Protein AF-A0A7X9E3B0-F1 (afdb_monomer)

pLDDT: mean 94.87, std 3.73, range [75.12, 98.38]

Mean predicted aligned error: 2.47 Å

Radius of gyration: 11.74 Å; Cα contacts (8 Å, |Δi|>4): 76; chains: 1; bounding box: 24×18×33 Å

Secondary structure (DSSP, 8-state):
----HHHHHHHHHH-TTS--EEES---SHHHHHHHHHTT--EEE--HHHHTTSS-HHHHHHHH-

Structure (mmCIF, N/CA/C/O backbone):
data_AF-A0A7X9E3B0-F1
#
_entry.id   AF-A0A7X9E3B0-F1
#
loop_
_atom_site.group_PDB
_atom_site.id
_atom_site.type_symbol
_atom_site.label_atom_id
_atom_site.label_alt_id
_atom_site.label_comp_id
_atom_site.label_asym_id
_atom_site.label_entity_id
_atom_site.label_seq_id
_atom_site.pdbx_PDB_ins_code
_atom_site.Cartn_x
_atom_site.Cartn_y
_atom_site.Cartn_z
_atom_site.occupancy
_atom_site.B_iso_or_equiv
_atom_site.auth_seq_id
_atom_site.auth_comp_id
_atom_site.auth_asym_id
_atom_site.auth_atom_id
_atom_site.pdbx_PDB_model_num
ATOM 1 N N . PHE A 1 1 ? 5.402 -0.204 9.846 1.00 75.12 1 PHE A N 1
ATOM 2 C CA . PHE A 1 1 ? 5.216 -1.339 8.917 1.00 75.12 1 PHE A CA 1
ATOM 3 C C . PHE A 1 1 ? 4.573 -0.794 7.657 1.00 75.12 1 PHE A C 1
ATOM 5 O O . PHE A 1 1 ? 3.828 0.167 7.787 1.00 75.12 1 PHE A O 1
ATOM 12 N N . GLY A 1 2 ? 4.900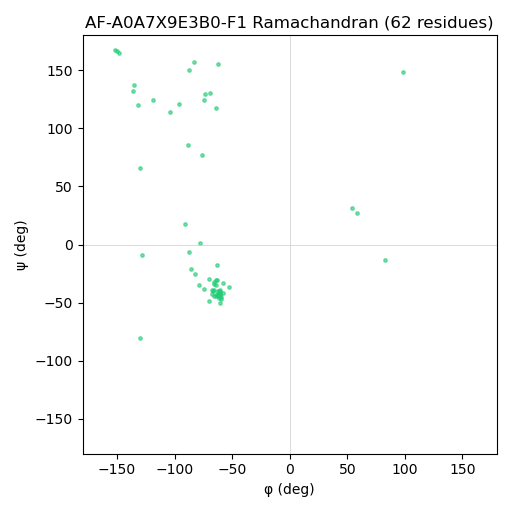 -1.355 6.497 1.00 89.31 2 GLY A N 1
ATOM 13 C CA . GLY A 1 2 ? 4.381 -0.935 5.197 1.00 89.31 2 GLY A CA 1
ATOM 14 C C . GLY A 1 2 ? 4.359 -2.129 4.234 1.00 89.31 2 GLY A C 1
ATOM 15 O O . GLY A 1 2 ? 4.936 -3.175 4.558 1.00 89.31 2 GLY A O 1
ATOM 16 N N . PRO A 1 3 ? 3.689 -2.011 3.079 1.00 95.69 3 PRO A N 1
ATOM 17 C CA . PRO A 1 3 ? 3.711 -3.033 2.041 1.00 95.69 3 PRO A CA 1
ATOM 18 C C . PRO A 1 3 ? 5.130 -3.240 1.490 1.00 95.69 3 PRO A C 1
ATOM 20 O O . PRO A 1 3 ? 5.954 -2.324 1.507 1.00 95.69 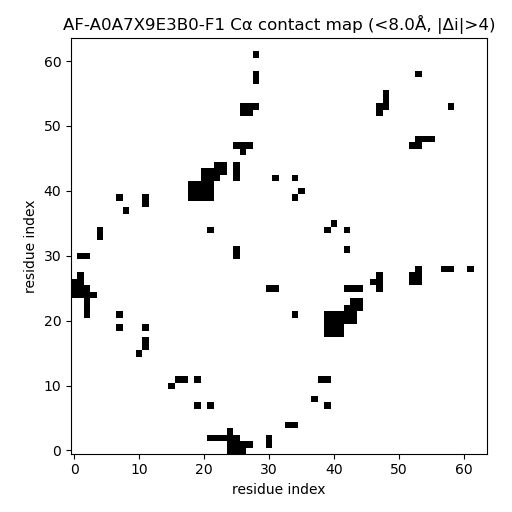3 PRO A O 1
ATOM 23 N N . ASN A 1 4 ? 5.407 -4.425 0.940 1.00 96.31 4 ASN A N 1
ATOM 24 C CA . ASN A 1 4 ? 6.653 -4.683 0.214 1.00 96.31 4 ASN A CA 1
ATOM 25 C C . ASN A 1 4 ? 6.600 -4.039 -1.183 1.00 96.31 4 ASN A C 1
ATOM 27 O O . ASN A 1 4 ? 6.332 -4.702 -2.183 1.00 96.31 4 ASN A O 1
ATOM 31 N N . LEU A 1 5 ? 6.797 -2.721 -1.229 1.00 96.25 5 LEU A N 1
ATOM 32 C CA . LEU A 1 5 ? 6.622 -1.928 -2.443 1.00 96.25 5 LEU A CA 1
ATOM 33 C C . LEU A 1 5 ? 7.593 -2.338 -3.558 1.00 96.25 5 LEU A C 1
ATOM 35 O O . LEU A 1 5 ? 7.176 -2.423 -4.707 1.00 96.25 5 LEU A O 1
ATOM 39 N N . GLU A 1 6 ? 8.851 -2.639 -3.224 1.00 96.94 6 GLU A N 1
ATOM 40 C CA . GLU A 1 6 ? 9.855 -3.056 -4.214 1.00 96.94 6 GLU A CA 1
ATOM 41 C C . GLU A 1 6 ? 9.435 -4.346 -4.929 1.00 96.94 6 GLU A C 1
ATOM 43 O O . GLU A 1 6 ? 9.538 -4.437 -6.150 1.00 96.94 6 GLU A O 1
ATOM 48 N N . LEU A 1 7 ? 8.900 -5.321 -4.187 1.00 97.12 7 LEU A N 1
ATOM 49 C CA . LEU A 1 7 ? 8.386 -6.556 -4.777 1.00 97.12 7 LEU A CA 1
ATOM 50 C C . LEU A 1 7 ? 7.256 -6.274 -5.771 1.00 97.12 7 LEU A C 1
ATOM 52 O O . LEU A 1 7 ? 7.263 -6.809 -6.876 1.00 97.12 7 LEU A O 1
ATOM 56 N N . TYR A 1 8 ? 6.293 -5.434 -5.390 1.00 97.44 8 TYR A N 1
ATOM 57 C CA . TYR A 1 8 ? 5.164 -5.121 -6.263 1.00 97.44 8 TYR A CA 1
ATOM 58 C C . TYR A 1 8 ? 5.595 -4.367 -7.521 1.00 97.44 8 TYR A C 1
ATOM 60 O O . TYR A 1 8 ? 5.103 -4.681 -8.601 1.00 97.44 8 TYR A O 1
ATOM 68 N N . ILE A 1 9 ? 6.543 -3.434 -7.400 1.00 97.25 9 ILE A N 1
ATOM 69 C CA . ILE A 1 9 ? 7.111 -2.715 -8.548 1.00 97.25 9 ILE A CA 1
ATOM 70 C C . ILE A 1 9 ? 7.768 -3.700 -9.516 1.00 97.25 9 ILE A C 1
ATOM 72 O O . ILE A 1 9 ? 7.417 -3.703 -10.691 1.00 97.25 9 ILE A O 1
ATOM 76 N N . ARG A 1 10 ? 8.631 -4.598 -9.024 1.00 98.38 10 ARG A N 1
ATOM 77 C CA . ARG A 1 10 ? 9.292 -5.609 -9.866 1.00 98.38 10 ARG A CA 1
ATOM 78 C C . ARG A 1 10 ? 8.296 -6.504 -10.604 1.00 98.38 10 ARG A C 1
ATOM 80 O O . ARG A 1 10 ? 8.479 -6.786 -11.782 1.00 98.38 10 ARG A O 1
ATOM 87 N N . ILE A 1 11 ? 7.221 -6.925 -9.933 1.00 97.56 11 ILE A N 1
ATOM 88 C CA . ILE A 1 11 ? 6.168 -7.731 -10.570 1.00 97.56 11 ILE A CA 1
ATOM 89 C C . ILE A 1 11 ? 5.479 -6.935 -11.688 1.00 97.56 11 ILE A C 1
ATOM 91 O O . ILE A 1 11 ? 5.229 -7.486 -12.755 1.00 97.56 11 ILE A O 1
ATOM 95 N N . MET A 1 12 ? 5.183 -5.652 -11.470 1.00 97.62 12 MET A N 1
ATOM 96 C CA . MET A 1 12 ? 4.561 -4.804 -12.495 1.00 97.62 12 MET A CA 1
ATOM 97 C C . MET A 1 12 ? 5.504 -4.476 -13.658 1.00 97.62 12 MET A C 1
ATOM 99 O O . MET A 1 12 ? 5.033 -4.289 -14.777 1.00 97.62 12 MET A O 1
ATOM 103 N N . GLU A 1 13 ? 6.815 -4.415 -13.420 1.00 97.38 13 GLU A N 1
ATOM 104 C CA . GLU A 1 13 ? 7.822 -4.284 -14.479 1.00 97.38 13 GLU A CA 1
ATOM 105 C C . GLU A 1 13 ? 7.870 -5.537 -15.367 1.00 97.38 13 GLU A C 1
ATOM 107 O O . GLU A 1 13 ? 7.975 -5.419 -16.587 1.00 97.38 13 GLU A O 1
ATOM 112 N N . GLU A 1 14 ? 7.752 -6.729 -14.774 1.00 98.38 14 GLU A N 1
ATOM 113 C CA . GLU A 1 14 ? 7.776 -8.006 -15.499 1.00 98.38 14 GLU A CA 1
ATOM 114 C C . GLU A 1 14 ? 6.434 -8.324 -16.187 1.00 98.38 14 GLU A C 1
ATOM 116 O O . GLU A 1 14 ? 6.405 -8.874 -17.289 1.00 98.38 14 GLU A O 1
ATOM 121 N N . TYR A 1 15 ? 5.315 -7.936 -15.570 1.00 97.75 15 TYR A N 1
ATOM 122 C CA . TYR A 1 15 ? 3.960 -8.254 -16.024 1.00 97.75 15 TYR A CA 1
ATOM 123 C C . TYR A 1 15 ? 3.063 -7.002 -16.081 1.00 97.75 15 TYR A C 1
ATOM 125 O O . TYR A 1 15 ? 2.067 -6.921 -15.361 1.00 97.75 15 TYR A O 1
ATOM 133 N N . PRO A 1 16 ? 3.341 -6.020 -16.955 1.00 96.44 16 PRO A N 1
ATOM 134 C CA . PRO A 1 16 ? 2.659 -4.720 -16.939 1.00 96.44 16 PRO A CA 1
ATOM 135 C C . PRO A 1 16 ? 1.150 -4.779 -17.224 1.00 96.44 16 PRO A C 1
ATOM 137 O O . PRO A 1 16 ? 0.429 -3.829 -16.928 1.00 96.44 16 PRO A O 1
ATOM 140 N N . GLN A 1 17 ? 0.659 -5.877 -17.803 1.00 97.00 17 GLN A N 1
ATOM 141 C CA . GLN A 1 17 ? -0.751 -6.079 -18.140 1.00 97.00 17 GLN A CA 1
ATOM 142 C C . GLN A 1 17 ? -1.613 -6.672 -17.012 1.00 97.00 17 GLN A C 1
ATOM 144 O O . GLN A 1 17 ? -2.822 -6.815 -17.203 1.00 97.00 17 GLN A O 1
ATOM 149 N N . ILE A 1 18 ? -1.036 -7.077 -15.874 1.00 97.19 18 ILE A N 1
ATOM 150 C CA . ILE A 1 18 ? -1.818 -7.717 -14.805 1.00 97.19 18 ILE A CA 1
ATOM 151 C C . ILE A 1 18 ? -2.419 -6.690 -13.846 1.00 97.19 18 ILE A C 1
ATOM 153 O O . ILE A 1 18 ? -1.831 -5.653 -13.551 1.00 97.19 18 ILE A O 1
ATOM 157 N N . ASN A 1 19 ? -3.564 -7.041 -13.268 1.00 97.94 19 ASN A N 1
ATOM 158 C CA . ASN A 1 19 ? -4.148 -6.305 -12.153 1.00 97.94 19 ASN A CA 1
ATOM 159 C C . ASN A 1 19 ? -3.605 -6.861 -10.833 1.00 97.94 19 ASN A C 1
ATOM 161 O O . ASN A 1 19 ? -4.202 -7.754 -10.228 1.00 97.94 19 ASN A O 1
ATOM 165 N N . LEU A 1 20 ? -2.446 -6.357 -10.402 1.00 97.88 20 LEU A N 1
ATOM 166 C CA . LEU A 1 20 ? -1.803 -6.819 -9.174 1.00 97.88 20 LEU A CA 1
ATOM 167 C C . LEU A 1 20 ? -2.529 -6.299 -7.926 1.00 97.88 20 LEU A C 1
ATOM 169 O O . LEU A 1 20 ? -2.758 -5.099 -7.775 1.00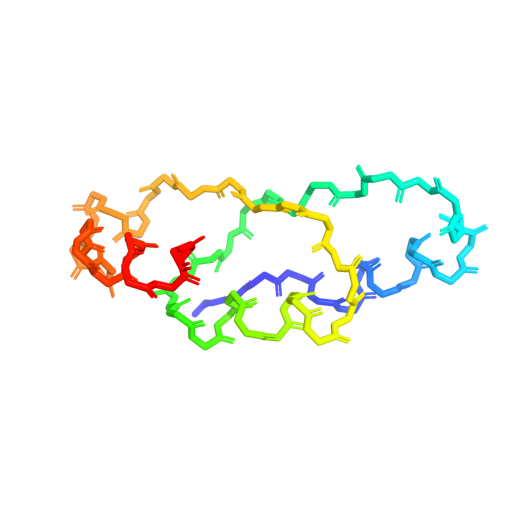 97.88 20 LEU A O 1
ATOM 173 N N . ILE A 1 21 ? -2.844 -7.208 -7.002 1.00 97.75 21 ILE A N 1
ATOM 174 C CA . ILE A 1 21 ? -3.443 -6.885 -5.705 1.00 97.75 21 ILE A CA 1
ATOM 175 C C . ILE A 1 21 ? -2.360 -6.986 -4.628 1.00 97.75 21 ILE A C 1
ATOM 177 O O . ILE A 1 21 ? -1.867 -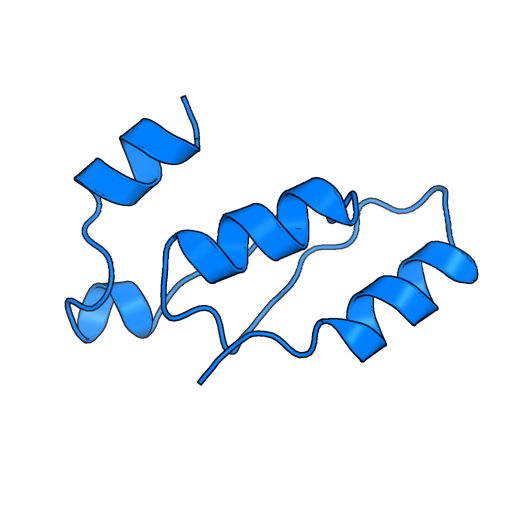8.076 -4.337 1.00 97.75 21 ILE A O 1
ATOM 181 N N . ALA A 1 22 ? -2.003 -5.863 -4.006 1.00 96.81 22 ALA A N 1
ATOM 182 C CA . ALA A 1 22 ? -1.127 -5.858 -2.843 1.00 96.81 22 ALA A CA 1
ATOM 183 C C . ALA A 1 22 ? -1.846 -6.462 -1.632 1.00 96.81 22 ALA A C 1
ATOM 185 O O . ALA A 1 22 ? -2.956 -6.063 -1.276 1.00 96.81 22 ALA A O 1
ATOM 186 N N . SER A 1 23 ? -1.196 -7.399 -0.949 1.00 93.38 23 SER A N 1
ATOM 187 C CA . SER A 1 23 ? -1.739 -8.021 0.255 1.00 93.38 23 SER A CA 1
ATOM 188 C C . SER A 1 23 ? -0.689 -8.026 1.355 1.00 93.38 23 SER A C 1
ATOM 190 O O . SER A 1 23 ? 0.389 -8.597 1.207 1.00 93.38 23 SER A O 1
ATOM 192 N N . GLY A 1 24 ? -1.011 -7.376 2.472 1.00 90.69 24 GLY A N 1
ATOM 193 C CA . GLY A 1 24 ? -0.161 -7.350 3.657 1.00 90.69 24 GLY A CA 1
ATOM 194 C C . GLY A 1 24 ? 0.700 -6.095 3.797 1.00 90.69 24 GLY A C 1
ATOM 195 O O . GLY A 1 24 ? 1.127 -5.462 2.833 1.00 90.69 24 GLY A O 1
ATOM 196 N N . GLY A 1 25 ? 0.938 -5.725 5.054 1.00 92.00 25 GLY A N 1
ATOM 197 C CA . GLY A 1 25 ? 1.812 -4.613 5.428 1.00 92.00 25 GLY A CA 1
ATOM 198 C C . GLY A 1 25 ? 1.180 -3.220 5.374 1.00 92.00 25 GLY A C 1
ATOM 199 O O . GLY A 1 25 ? 1.763 -2.313 5.955 1.00 92.00 25 GLY A O 1
ATOM 200 N N . ILE A 1 26 ? 0.001 -3.039 4.763 1.00 95.50 26 ILE A N 1
ATOM 201 C CA . ILE A 1 26 ? -0.689 -1.736 4.712 1.00 95.50 26 ILE A CA 1
ATOM 202 C C . ILE A 1 26 ? -1.075 -1.295 6.125 1.00 95.50 26 ILE A C 1
ATOM 204 O O . ILE A 1 26 ? -1.841 -1.983 6.804 1.00 95.50 26 ILE A O 1
ATOM 208 N N . GLY A 1 27 ? -0.525 -0.163 6.566 1.00 95.44 27 GLY A N 1
ATOM 209 C CA . GLY A 1 27 ? -0.722 0.383 7.906 1.00 95.44 27 GLY A CA 1
ATOM 210 C C . GLY A 1 27 ? -1.164 1.843 7.935 1.00 95.44 27 GLY A C 1
ATOM 211 O O . GLY A 1 27 ? -1.517 2.320 9.008 1.00 95.44 27 GLY A O 1
ATOM 212 N N . SER A 1 28 ? -1.148 2.534 6.796 1.00 95.56 28 SER A N 1
ATOM 213 C CA . SER A 1 28 ? -1.522 3.942 6.666 1.00 95.56 28 SER A CA 1
ATOM 214 C C . SER A 1 28 ? -2.139 4.255 5.296 1.00 95.56 28 SER A C 1
ATOM 216 O O . SER A 1 28 ? -1.969 3.500 4.338 1.00 95.56 28 SER A O 1
ATOM 218 N N . ILE A 1 29 ? -2.799 5.411 5.173 1.00 95.81 29 ILE A N 1
ATOM 219 C CA . ILE A 1 29 ? -3.242 5.947 3.873 1.00 95.81 29 ILE A CA 1
ATOM 220 C C . ILE A 1 29 ? -2.051 6.270 2.954 1.00 95.81 29 ILE A C 1
ATOM 222 O O . ILE A 1 29 ? -2.155 6.152 1.735 1.00 95.81 29 ILE A O 1
ATOM 226 N N . ASP A 1 30 ? -0.895 6.638 3.513 1.00 96.12 30 ASP A N 1
ATOM 227 C CA . ASP A 1 30 ? 0.319 6.902 2.730 1.00 96.12 30 ASP A CA 1
ATOM 228 C C . ASP A 1 30 ? 0.828 5.647 2.000 1.00 96.12 30 ASP A C 1
ATOM 230 O O . ASP A 1 30 ? 1.266 5.723 0.851 1.00 96.12 30 ASP A O 1
ATOM 234 N N . ASP A 1 31 ? 0.681 4.469 2.614 1.00 96.31 31 ASP A N 1
ATOM 235 C CA . ASP A 1 31 ? 0.978 3.196 1.952 1.00 96.31 31 ASP A CA 1
ATOM 236 C C . ASP A 1 31 ? 0.093 2.987 0.713 1.00 96.31 31 ASP A C 1
ATOM 238 O O . ASP A 1 31 ? 0.583 2.563 -0.333 1.00 96.31 31 ASP A O 1
ATOM 242 N N . LEU A 1 32 ? -1.197 3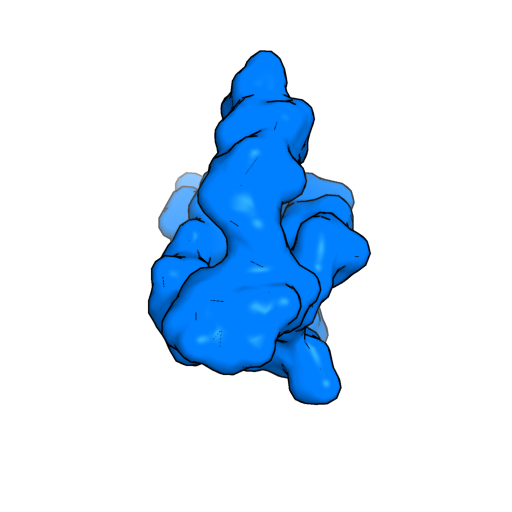.332 0.797 1.00 95.75 32 LEU A N 1
ATOM 243 C CA . LEU A 1 32 ? -2.131 3.235 -0.330 1.00 95.75 32 LEU A CA 1
ATOM 244 C C . LEU A 1 32 ? -1.787 4.224 -1.446 1.00 95.75 32 LEU A C 1
ATOM 246 O O . LEU A 1 32 ? -1.826 3.860 -2.621 1.00 95.75 32 LEU A O 1
ATOM 250 N N . LYS A 1 33 ? -1.372 5.447 -1.094 1.00 96.19 33 LYS A N 1
ATOM 251 C CA . LYS A 1 33 ? -0.874 6.432 -2.067 1.00 96.19 33 LYS A CA 1
ATOM 252 C C . LYS A 1 33 ? 0.353 5.909 -2.811 1.00 96.19 33 LYS A C 1
ATOM 254 O O . LYS A 1 33 ? 0.404 5.998 -4.034 1.00 96.19 33 LYS A O 1
ATOM 259 N N . LYS A 1 34 ? 1.315 5.312 -2.100 1.00 96.88 34 LYS A N 1
ATOM 260 C CA . LYS A 1 34 ? 2.506 4.697 -2.710 1.00 96.88 34 LYS A CA 1
ATOM 261 C C . LYS A 1 34 ? 2.142 3.564 -3.665 1.00 96.88 34 LYS A C 1
ATOM 263 O O . LYS A 1 34 ? 2.697 3.501 -4.758 1.00 96.88 34 LYS A O 1
ATOM 268 N N . LEU A 1 35 ? 1.205 2.696 -3.286 1.00 96.94 35 LEU A N 1
ATOM 269 C CA . LEU A 1 35 ? 0.708 1.629 -4.161 1.00 96.94 35 LEU A CA 1
ATOM 270 C C . LEU A 1 35 ? 0.028 2.203 -5.417 1.00 96.94 35 LEU A C 1
ATOM 272 O O . LEU A 1 35 ? 0.332 1.768 -6.526 1.00 96.94 35 LEU A O 1
ATOM 276 N N . SER A 1 36 ? -0.810 3.231 -5.258 1.00 95.38 36 SER A N 1
ATOM 277 C CA . SER A 1 36 ? -1.504 3.901 -6.366 1.00 95.38 36 SER A CA 1
ATOM 278 C C . SER A 1 36 ? -0.537 4.550 -7.366 1.00 95.38 36 SER A C 1
ATOM 280 O O . SER A 1 36 ? -0.648 4.318 -8.570 1.00 95.38 36 SER A O 1
ATOM 282 N N . VAL A 1 37 ? 0.473 5.285 -6.881 1.00 96.50 37 VAL A N 1
ATOM 283 C CA . VAL A 1 37 ? 1.518 5.901 -7.727 1.00 96.50 37 VAL A CA 1
ATOM 284 C C . VAL A 1 37 ? 2.270 4.852 -8.554 1.00 96.50 37 VAL A C 1
ATOM 286 O O . VAL A 1 37 ? 2.642 5.120 -9.695 1.00 96.50 37 VAL A O 1
ATOM 289 N N . ASN A 1 38 ? 2.445 3.643 -8.015 1.00 96.38 38 ASN A N 1
ATOM 290 C CA . ASN A 1 38 ? 3.112 2.527 -8.689 1.00 96.38 38 ASN A CA 1
ATOM 291 C C . ASN A 1 38 ? 2.152 1.631 -9.491 1.00 96.38 38 ASN A C 1
ATOM 293 O O . ASN A 1 38 ? 2.513 0.513 -9.846 1.00 96.38 38 ASN A O 1
ATOM 297 N N . ARG A 1 39 ? 0.940 2.118 -9.799 1.00 95.25 39 ARG A N 1
ATOM 298 C CA . ARG A 1 39 ? -0.063 1.425 -10.629 1.00 95.25 39 ARG A CA 1
ATOM 299 C C . ARG A 1 39 ? -0.476 0.052 -10.091 1.00 95.25 39 ARG A C 1
ATOM 301 O O . ARG A 1 39 ? -0.896 -0.813 -10.857 1.00 95.25 39 ARG A O 1
ATOM 308 N N . ILE A 1 40 ? -0.386 -0.150 -8.777 1.00 97.62 40 ILE A N 1
ATOM 309 C CA . ILE A 1 40 ? -0.910 -1.358 -8.141 1.00 97.62 40 ILE A CA 1
ATOM 310 C C . ILE A 1 40 ? -2.432 -1.250 -8.099 1.00 97.62 40 ILE A C 1
ATOM 312 O O . ILE A 1 40 ? -2.974 -0.274 -7.584 1.00 97.62 40 ILE A O 1
ATOM 316 N N . TYR A 1 41 ? -3.109 -2.250 -8.659 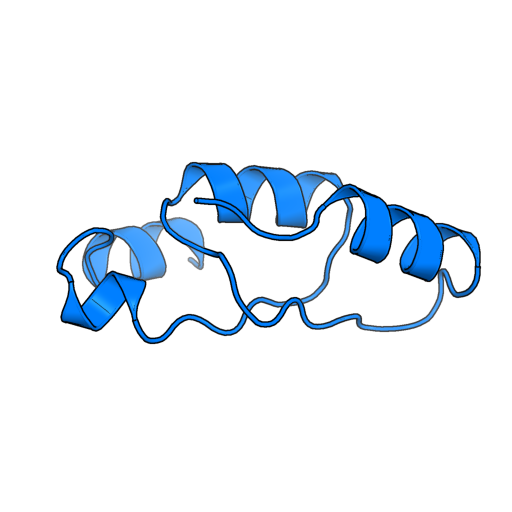1.00 96.94 41 TYR A N 1
ATOM 317 C CA . TYR A 1 41 ? -4.538 -2.191 -8.956 1.00 96.94 41 TYR A CA 1
ATOM 318 C C . TYR A 1 41 ? -5.410 -2.108 -7.700 1.00 96.94 41 TYR A C 1
ATOM 320 O O . TYR A 1 41 ? -6.352 -1.321 -7.647 1.00 96.94 41 TYR A O 1
ATOM 328 N N . ALA A 1 42 ? -5.111 -2.919 -6.684 1.00 96.56 42 ALA A N 1
ATOM 329 C CA . ALA A 1 42 ? -5.881 -2.941 -5.445 1.00 96.56 42 ALA A CA 1
ATOM 330 C C . ALA A 1 42 ? -5.020 -3.328 -4.240 1.00 96.56 42 ALA A C 1
ATOM 332 O O . ALA A 1 42 ? -3.907 -3.835 -4.387 1.00 96.56 42 ALA A O 1
ATOM 333 N N . ALA A 1 43 ? -5.553 -3.114 -3.037 1.00 96.06 43 ALA A N 1
ATOM 334 C CA . ALA A 1 43 ? -4.906 -3.476 -1.784 1.00 96.06 43 ALA A CA 1
ATOM 335 C C . ALA A 1 43 ? -5.898 -4.144 -0.823 1.00 96.06 43 ALA A C 1
ATOM 337 O O . ALA A 1 43 ? -7.022 -3.672 -0.657 1.00 96.06 43 ALA A O 1
ATOM 338 N N . VAL A 1 44 ? -5.476 -5.221 -0.158 1.00 95.06 44 VAL A N 1
ATOM 339 C CA . VAL A 1 44 ? -6.259 -5.889 0.893 1.00 95.06 44 VAL A CA 1
ATOM 340 C C . VAL A 1 44 ? -5.816 -5.385 2.262 1.00 95.06 44 VAL A C 1
ATOM 342 O O . VAL A 1 44 ? -4.656 -5.535 2.651 1.00 95.06 44 VAL A O 1
ATOM 345 N N . ILE A 1 45 ? -6.759 -4.819 3.016 1.00 93.44 45 ILE A N 1
ATOM 346 C CA . ILE A 1 45 ? -6.515 -4.216 4.328 1.00 93.44 45 ILE A CA 1
ATOM 347 C C . ILE A 1 45 ? -7.337 -4.964 5.374 1.00 93.44 45 ILE A C 1
ATOM 349 O O . ILE A 1 45 ? -8.552 -5.080 5.257 1.00 93.44 45 ILE A O 1
ATOM 353 N N . GLY A 1 46 ? -6.665 -5.468 6.409 1.00 92.06 46 GLY A N 1
ATOM 354 C CA . GLY A 1 46 ? -7.311 -6.153 7.530 1.00 92.06 46 GLY A CA 1
ATOM 355 C C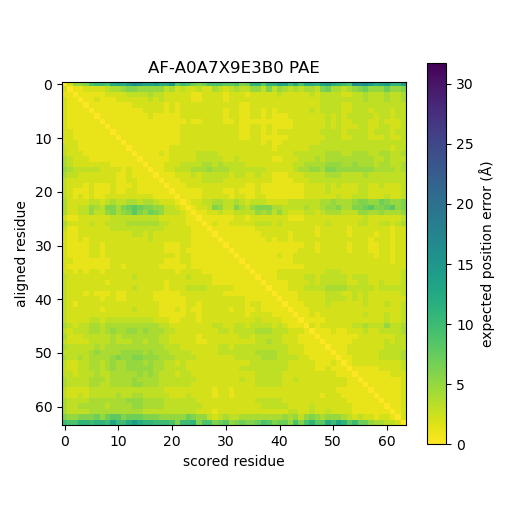 . GLY A 1 46 ? -6.830 -5.597 8.861 1.00 92.06 46 GLY A C 1
ATOM 356 O O . GLY A 1 46 ? -7.485 -4.754 9.467 1.00 92.06 46 GLY A O 1
ATOM 357 N N . LYS A 1 47 ? -5.646 -6.035 9.309 1.00 92.50 47 LYS A N 1
ATOM 358 C CA . LYS A 1 47 ? -5.105 -5.711 10.642 1.00 92.50 47 LYS A CA 1
ATOM 359 C C . LYS A 1 47 ? -5.068 -4.212 10.964 1.00 92.50 47 LYS A C 1
ATOM 361 O O . LYS A 1 47 ? -5.314 -3.855 12.106 1.00 92.50 47 LYS A O 1
ATOM 366 N N . ALA A 1 48 ? -4.788 -3.337 9.998 1.00 94.38 48 ALA A N 1
ATOM 367 C CA . ALA A 1 48 ? -4.749 -1.893 10.240 1.00 94.38 48 ALA A CA 1
ATOM 368 C C . ALA A 1 48 ? -6.109 -1.295 10.643 1.00 94.38 48 ALA A C 1
ATOM 370 O O . ALA A 1 48 ? -6.127 -0.364 11.444 1.00 94.38 48 ALA A O 1
ATOM 371 N N . ILE A 1 49 ? -7.218 -1.869 10.161 1.00 93.44 49 ILE A N 1
ATOM 372 C CA . ILE A 1 49 ? -8.574 -1.491 10.580 1.00 93.44 49 ILE A CA 1
ATOM 373 C C . ILE A 1 49 ? -8.807 -1.961 12.024 1.00 93.44 49 ILE A C 1
ATOM 375 O O . ILE A 1 49 ? -9.196 -1.170 12.879 1.00 93.44 49 ILE A O 1
ATOM 379 N N . TYR A 1 50 ? -8.486 -3.226 12.330 1.00 92.69 50 TYR A N 1
ATOM 380 C CA . TYR A 1 50 ? -8.625 -3.784 13.686 1.00 92.69 50 TYR A CA 1
ATOM 381 C C . TYR A 1 50 ? -7.762 -3.055 14.728 1.00 92.69 50 TYR A C 1
ATOM 383 O O . TYR A 1 50 ? -8.215 -2.806 15.842 1.00 92.69 50 TYR A O 1
ATOM 391 N N . ASP A 1 51 ? -6.535 -2.678 14.360 1.00 94.12 51 ASP A N 1
ATOM 392 C CA . ASP A 1 51 ? -5.599 -1.932 15.208 1.00 94.12 51 ASP A CA 1
ATOM 393 C C . ASP A 1 51 ? -5.944 -0.422 15.289 1.00 94.12 51 ASP A C 1
ATOM 395 O O . ASP A 1 51 ? -5.203 0.325 15.927 1.00 94.12 51 ASP A O 1
ATOM 399 N N . LYS A 1 52 ? -7.022 0.051 14.635 1.00 93.94 52 LYS A 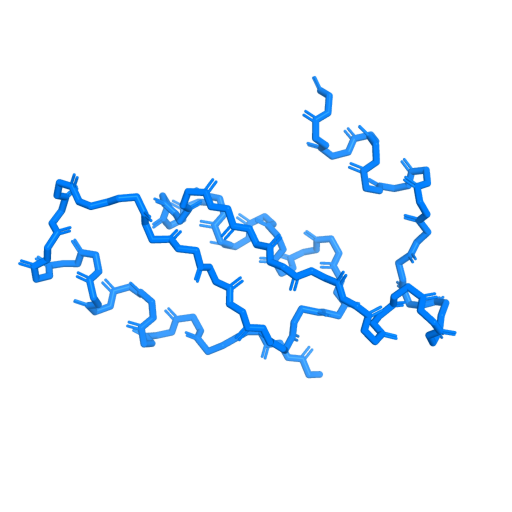N 1
ATOM 400 C CA . LYS A 1 52 ? -7.414 1.475 14.527 1.00 93.94 52 LYS A CA 1
ATOM 401 C C . LYS A 1 52 ? -6.310 2.398 13.984 1.00 93.94 52 LYS A C 1
ATOM 403 O O . LYS A 1 52 ? -6.226 3.563 14.362 1.00 93.94 52 LYS A O 1
ATOM 408 N N . LYS A 1 53 ? -5.445 1.878 13.110 1.00 94.38 53 LYS A N 1
ATOM 409 C CA . LYS A 1 53 ? -4.385 2.657 12.443 1.00 94.38 53 LYS A CA 1
ATOM 410 C C . LYS A 1 53 ? -4.892 3.417 11.224 1.00 94.38 53 LYS A C 1
ATOM 412 O O . LYS A 1 53 ? -4.278 4.399 10.831 1.00 94.38 53 LYS A O 1
ATOM 417 N N . ILE A 1 54 ? -5.970 2.915 10.630 1.00 94.50 54 ILE A N 1
ATOM 418 C CA . ILE A 1 54 ? -6.704 3.551 9.543 1.00 94.50 54 ILE A CA 1
ATOM 419 C C . ILE A 1 54 ? -8.188 3.400 9.866 1.00 94.50 54 ILE A C 1
ATOM 421 O O . ILE A 1 54 ? -8.632 2.299 10.213 1.00 94.50 54 ILE A O 1
ATOM 425 N N . SER A 1 55 ? -8.942 4.487 9.768 1.00 94.81 55 SER A N 1
ATOM 426 C CA . SER A 1 55 ? -10.391 4.483 9.938 1.00 94.81 55 SER A CA 1
ATOM 427 C C . SER A 1 55 ? -11.102 4.079 8.641 1.00 94.81 55 SER A C 1
ATOM 429 O O . SER A 1 55 ? -10.561 4.196 7.539 1.00 94.81 55 SER A O 1
ATOM 431 N N . LEU A 1 56 ? -12.337 3.584 8.754 1.00 92.94 56 LEU A N 1
ATOM 432 C CA . LEU A 1 56 ? -13.131 3.251 7.571 1.00 92.94 56 LEU A CA 1
ATOM 433 C C . LEU A 1 56 ? -13.465 4.515 6.762 1.00 92.94 56 LEU A C 1
ATOM 435 O O . LEU A 1 56 ? -13.492 4.468 5.538 1.00 92.94 56 LEU A O 1
ATOM 439 N N . GLU A 1 57 ? -13.662 5.646 7.438 1.00 95.12 57 GLU A N 1
ATOM 440 C CA . GLU A 1 57 ? -13.904 6.952 6.823 1.00 95.12 57 GLU A CA 1
ATOM 441 C C . GLU A 1 57 ? -12.702 7.413 5.990 1.00 95.12 57 GLU A C 1
ATOM 443 O O . GLU A 1 57 ? -12.891 7.848 4.857 1.00 95.12 57 GLU A O 1
ATOM 448 N N . GLU A 1 58 ? -11.472 7.259 6.499 1.00 95.38 58 GLU A N 1
ATOM 449 C CA . GLU A 1 58 ? -10.251 7.558 5.737 1.00 95.38 58 GLU A CA 1
ATOM 450 C C . GLU A 1 58 ? -10.145 6.689 4.474 1.00 95.38 58 GLU A C 1
ATOM 452 O O . GLU A 1 58 ? -9.753 7.177 3.414 1.00 95.38 58 GLU A O 1
ATOM 457 N N . LEU A 1 59 ? -10.520 5.407 4.566 1.00 94.19 59 LEU A N 1
ATOM 458 C CA . LEU A 1 59 ? -10.528 4.490 3.422 1.00 94.19 59 LEU A CA 1
ATOM 459 C C . LEU A 1 59 ? -11.591 4.863 2.387 1.00 94.19 59 LEU A C 1
ATOM 461 O O . LEU A 1 59 ? -11.303 4.831 1.193 1.00 94.19 59 LEU A O 1
ATOM 465 N N . ILE A 1 60 ? -12.796 5.231 2.829 1.00 94.00 60 ILE A N 1
ATOM 466 C CA . ILE A 1 60 ? -13.874 5.689 1.943 1.00 94.00 60 ILE A CA 1
ATOM 467 C C . ILE A 1 60 ? -13.466 6.989 1.247 1.00 94.00 60 ILE A C 1
ATOM 469 O O . ILE A 1 60 ? -13.640 7.104 0.039 1.00 94.00 60 ILE A O 1
ATOM 473 N N . GLN A 1 61 ? -12.879 7.941 1.978 1.00 95.81 61 GLN A N 1
ATOM 474 C CA . GLN A 1 61 ? -12.407 9.203 1.408 1.00 95.81 61 GLN A CA 1
ATOM 475 C C . GLN A 1 61 ? -11.253 9.005 0.417 1.00 95.81 61 GLN A C 1
ATOM 477 O O . GLN A 1 61 ? -11.114 9.784 -0.518 1.00 95.81 61 GLN A O 1
ATOM 482 N N . PHE A 1 62 ? -10.404 7.998 0.629 1.00 93.44 62 PHE A N 1
ATOM 483 C CA . PHE A 1 62 ? -9.332 7.664 -0.305 1.00 93.44 62 PHE A CA 1
ATOM 484 C C . PHE A 1 62 ? -9.841 6.956 -1.570 1.00 93.44 62 PHE A C 1
ATOM 486 O O . PHE A 1 62 ? -9.286 7.170 -2.644 1.00 93.44 62 PHE A O 1
ATOM 493 N N . ALA A 1 63 ? -10.832 6.068 -1.433 1.00 88.06 63 ALA A N 1
ATOM 494 C CA . ALA A 1 63 ? -11.334 5.239 -2.528 1.00 88.06 63 ALA A CA 1
ATOM 495 C C . ALA A 1 63 ? -12.414 5.917 -3.390 1.00 88.06 63 ALA A C 1
ATOM 497 O O . ALA A 1 63 ? -12.651 5.458 -4.509 1.00 88.06 63 ALA A O 1
ATOM 498 N N . GLY A 1 64 ? -13.093 6.937 -2.855 1.00 80.62 64 GLY A N 1
ATOM 499 C CA . GLY A 1 64 ? -14.061 7.772 -3.575 1.00 80.62 64 GLY A CA 1
ATOM 500 C C . GLY A 1 64 ? -13.394 8.858 -4.405 1.00 80.62 64 GLY A 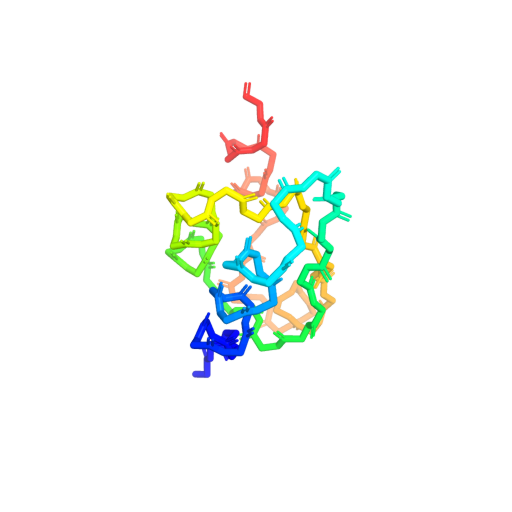C 1
ATOM 501 O O . GLY A 1 64 ? -13.934 9.142 -5.496 1.00 80.62 64 GLY A O 1
#

Foldseek 3Di:
DAFPLVVVLVVCVVPVPDQAETEDRHQEVVNVVSCVVSVRNYYDDDVNCVVVSDDPVNVVVSVD

Sequence (64 aa):
FGPNLELYIRIMEEYPQINLIASGGIGSIDDLKKLSVNRIYAAVIGKAIYDKKISLEELIQFAG

Nearest PDB structures (foldseek):
  5abt-assembly1_A  TM=8.798E-01  e=4.460E-04  Salmonella enterica
  5a5w-assembly1_A  TM=8.761E-01  e=5.112E-04  Salmonella enterica
  5ac7-assembly1_A  TM=8.540E-01  e=8.239E-04  Salmonella enterica
  5g4e-assembly1_A  TM=8.115E-01  e=1.011E-03  Salmonella enterica
  5g4e-assembly2_B  TM=8.164E-01  e=2.141E-03  Salmonella enterica

Solvent-accessible surface area (backbone atoms only — not comparable to full-atom values): 3864 Å² total; per-residue (Å²): 121,53,46,68,56,70,62,54,48,53,50,42,72,77,42,71,89,61,82,47,66,49,72,54,43,53,41,43,72,66,46,53,51,55,38,50,77,66,69,41,65,43,73,56,80,57,68,24,53,79,70,66,55,38,54,71,66,60,51,47,67,70,75,108